Protein AF-A0A5K1CLA9-F1 (afdb_monomer_lite)

Sequence (74 aa):
GDGGMKSGSCRNRGQSQALNSKSSSLLLQNYFPSFPVQIDSCKEHSTSLAEMVGTCYKAAGNKMPNFLAVNFYM

InterPro domains:
  IPR051057 Phosphoinositide phospholipase C domain-containing protein [PTHR13593] (1-74)

pLDDT: mean 72.32, std 11.12, range [41.12, 88.44]

Foldseek 3Di:
DCVLLDPPAQQDDPVDDTQLALVDQDDDEDADDPDPDVVVRVVPVDPSVVNSQVNSCVSNVNGRGNRYHDDDDD

Organism: NCBI:txid210225

Secondary structure (DSSP, 8-state):
-GGG--TT--PPPTTS--TT-SS----------SS--HHHHTT-S-HHHHHHHHHHHHHTTSS-----------

Structure (mmCIF, N/CA/C/O backbone):
data_AF-A0A5K1CLA9-F1
#
_entry.id   AF-A0A5K1CLA9-F1
#
loop_
_atom_site.group_PDB
_atom_site.id
_atom_site.type_symbol
_atom_site.label_atom_id
_atom_site.label_alt_id
_atom_site.label_comp_id
_atom_site.label_asym_id
_atom_site.label_entity_id
_atom_site.label_seq_id
_atom_site.pdbx_PDB_ins_code
_atom_site.Cartn_x
_atom_site.Cartn_y
_atom_site.Cartn_z
_atom_site.occupancy
_atom_site.B_iso_or_equiv
_atom_site.auth_seq_id
_atom_site.auth_comp_id
_atom_site.auth_asym_id
_atom_site.auth_atom_id
_atom_site.pdbx_PDB_model_num
ATOM 1 N N . GLY A 1 1 ? 3.666 5.117 -6.118 1.00 70.12 1 GLY A N 1
ATOM 2 C CA . GLY A 1 1 ? 5.104 4.966 -5.895 1.00 70.12 1 GLY A CA 1
ATOM 3 C C . GLY A 1 1 ? 5.372 3.947 -4.811 1.00 70.12 1 GLY A C 1
ATOM 4 O O . GLY A 1 1 ? 4.559 3.754 -3.910 1.00 70.12 1 GLY A O 1
ATOM 5 N N . ASP A 1 2 ? 6.542 3.335 -4.870 1.00 76.94 2 ASP A N 1
ATOM 6 C CA . ASP A 1 2 ? 6.944 2.139 -4.114 1.00 76.94 2 ASP A CA 1
ATOM 7 C C . ASP A 1 2 ? 7.215 2.427 -2.635 1.00 76.94 2 ASP A C 1
ATOM 9 O O . ASP A 1 2 ? 7.218 1.530 -1.799 1.00 76.94 2 ASP A O 1
ATOM 13 N N . GLY A 1 3 ? 7.352 3.703 -2.261 1.00 76.56 3 GLY A N 1
ATOM 14 C CA . GLY A 1 3 ? 7.481 4.114 -0.861 1.00 76.56 3 GLY A CA 1
ATOM 15 C C . GLY A 1 3 ? 6.303 3.677 0.024 1.00 76.56 3 GLY A C 1
ATOM 16 O O . GLY A 1 3 ? 6.493 3.495 1.233 1.00 76.56 3 GLY A O 1
ATOM 17 N N . GLY A 1 4 ? 5.116 3.483 -0.565 1.00 74.75 4 GLY A N 1
ATOM 18 C CA . GLY A 1 4 ? 3.933 2.926 0.103 1.00 74.75 4 GLY A CA 1
ATOM 19 C C . GLY A 1 4 ? 3.942 1.396 0.227 1.00 74.75 4 GLY A C 1
ATOM 20 O O . GLY A 1 4 ? 3.265 0.863 1.098 1.00 74.75 4 GLY A O 1
ATOM 21 N N . MET A 1 5 ? 4.751 0.701 -0.575 1.00 79.06 5 MET A N 1
ATOM 22 C CA . MET A 1 5 ? 4.847 -0.761 -0.646 1.00 79.06 5 MET A CA 1
ATOM 23 C C . MET A 1 5 ? 5.935 -1.291 0.291 1.00 79.06 5 MET A C 1
ATOM 25 O O . MET A 1 5 ? 6.928 -1.874 -0.137 1.00 79.06 5 MET A O 1
ATOM 29 N N . LYS A 1 6 ? 5.787 -1.058 1.598 1.00 79.62 6 LYS A N 1
ATOM 30 C CA . LYS A 1 6 ? 6.728 -1.603 2.589 1.00 79.62 6 LYS A CA 1
ATOM 31 C C . LYS A 1 6 ? 6.033 -2.603 3.493 1.00 79.62 6 LYS A C 1
ATOM 33 O O . LYS A 1 6 ? 5.180 -2.225 4.301 1.00 79.62 6 LYS A O 1
ATOM 38 N N . SER A 1 7 ? 6.476 -3.850 3.373 1.00 77.81 7 SER A N 1
ATOM 39 C CA . SER A 1 7 ? 5.975 -4.979 4.151 1.00 77.81 7 SER A CA 1
ATOM 40 C C . SER A 1 7 ? 5.926 -4.667 5.650 1.00 77.81 7 SER A C 1
ATOM 42 O O . SER A 1 7 ? 6.814 -4.008 6.196 1.00 77.81 7 SER A O 1
ATOM 44 N N . GLY A 1 8 ? 4.842 -5.096 6.298 1.00 81.38 8 GLY A N 1
ATOM 45 C CA . GLY A 1 8 ? 4.613 -4.896 7.729 1.00 81.38 8 GLY A CA 1
ATOM 46 C C . GLY A 1 8 ? 4.265 -3.465 8.157 1.00 81.38 8 GLY A C 1
ATOM 47 O O . GLY A 1 8 ? 4.135 -3.219 9.353 1.00 81.38 8 GLY A O 1
ATOM 48 N N . SER A 1 9 ? 4.093 -2.510 7.234 1.00 82.75 9 SER A N 1
ATOM 49 C CA . SER A 1 9 ? 3.749 -1.124 7.583 1.00 82.75 9 SER A CA 1
ATOM 50 C C . SER A 1 9 ? 2.546 -0.594 6.802 1.00 82.75 9 SER A C 1
ATOM 52 O O . SER A 1 9 ? 2.444 -0.792 5.599 1.00 82.75 9 SER A O 1
ATOM 54 N N . CYS A 1 10 ? 1.660 0.132 7.487 1.00 82.56 10 CYS A N 1
ATOM 55 C CA . CYS A 1 10 ? 0.435 0.706 6.922 1.00 82.56 10 CYS A CA 1
ATOM 56 C C . CYS A 1 10 ? 0.470 2.236 7.015 1.00 82.56 10 CYS A C 1
ATOM 58 O O . CYS A 1 10 ? -0.146 2.832 7.897 1.00 82.56 10 CYS A O 1
ATOM 60 N N . ARG A 1 11 ? 1.251 2.875 6.135 1.00 77.25 11 ARG A N 1
ATOM 61 C CA . ARG A 1 11 ? 1.512 4.327 6.176 1.00 77.25 11 ARG A CA 1
ATOM 62 C C . ARG A 1 11 ? 0.556 5.128 5.313 1.00 77.25 11 ARG A C 1
ATOM 64 O O . ARG A 1 11 ? 0.195 4.681 4.239 1.00 77.25 11 ARG A O 1
ATOM 71 N N . ASN A 1 12 ? 0.261 6.353 5.725 1.00 76.50 12 ASN A N 1
ATOM 72 C CA . ASN A 1 12 ? -0.512 7.329 4.965 1.00 76.50 12 ASN A CA 1
ATOM 73 C C . ASN A 1 12 ? 0.346 8.303 4.150 1.00 76.50 12 AS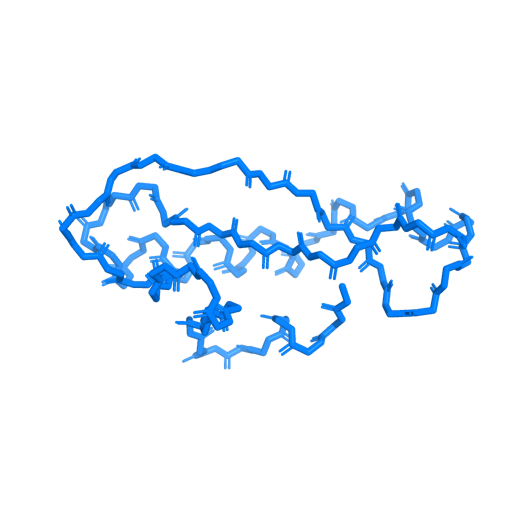N A C 1
ATOM 75 O O . ASN A 1 12 ? 1.509 8.563 4.458 1.00 76.50 12 ASN A O 1
ATOM 79 N N . ARG A 1 13 ? -0.293 8.938 3.161 1.00 72.81 13 ARG A N 1
ATOM 80 C CA . ARG A 1 13 ? 0.130 10.255 2.664 1.00 72.81 13 ARG A CA 1
ATOM 81 C C . ARG A 1 13 ? -0.325 11.320 3.664 1.00 72.81 13 ARG A C 1
ATOM 83 O O . ARG A 1 13 ? -1.384 11.155 4.262 1.00 72.81 13 ARG A O 1
ATOM 90 N N . GLY A 1 14 ? 0.411 12.425 3.802 1.00 75.06 14 GLY A N 1
ATOM 91 C CA . GLY A 1 14 ? 0.143 13.446 4.831 1.00 75.06 14 GLY A CA 1
ATOM 92 C C . GLY A 1 14 ? -1.289 14.004 4.869 1.00 75.06 14 GLY A C 1
ATOM 93 O O . GLY A 1 14 ? -1.756 14.388 5.931 1.00 75.06 14 GLY A O 1
ATOM 94 N N . GLN A 1 15 ? -2.010 13.994 3.743 1.00 73.56 15 GLN A N 1
ATOM 95 C CA . GLN A 1 15 ? -3.403 14.465 3.642 1.00 73.56 15 GLN A CA 1
ATOM 96 C C . GLN A 1 15 ? -4.455 13.379 3.947 1.00 73.56 15 GLN A C 1
ATOM 98 O O . GLN A 1 15 ? -5.650 13.645 3.887 1.00 73.56 15 GLN A O 1
ATOM 103 N N . SER A 1 16 ? -4.034 12.144 4.218 1.00 74.19 16 SER A N 1
ATOM 104 C CA . SER A 1 16 ? -4.910 10.980 4.390 1.00 74.19 16 SER A CA 1
ATOM 105 C C . SER A 1 16 ? -4.734 10.353 5.769 1.00 74.19 16 SER A C 1
ATOM 107 O O . SER A 1 16 ? -3.680 10.491 6.387 1.00 74.19 16 SER A O 1
ATOM 109 N N . GLN A 1 17 ? -5.750 9.641 6.255 1.00 78.69 17 GLN A N 1
ATOM 110 C CA . GLN A 1 17 ? -5.632 8.849 7.482 1.00 78.69 17 GLN A CA 1
ATOM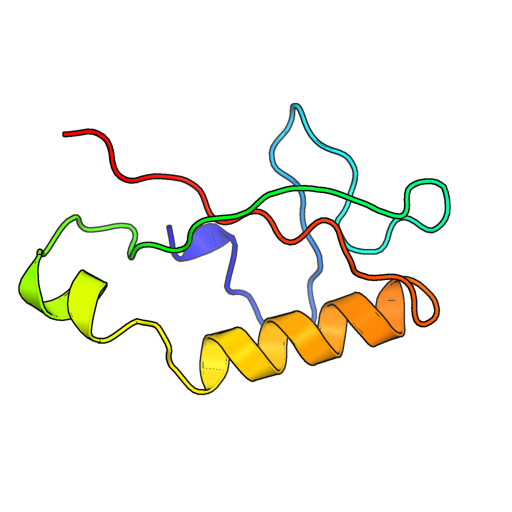 111 C C . GLN A 1 17 ? -4.716 7.638 7.270 1.00 78.69 17 GLN A C 1
ATOM 113 O O . GLN A 1 17 ? -4.615 7.127 6.151 1.00 78.69 17 GLN A O 1
ATOM 118 N N . ALA A 1 18 ? -4.075 7.172 8.349 1.00 80.31 18 ALA A N 1
ATOM 119 C CA . ALA A 1 18 ? -3.290 5.934 8.360 1.00 80.31 18 ALA A CA 1
ATOM 120 C C . ALA A 1 18 ? -4.105 4.753 7.811 1.00 80.31 18 ALA A C 1
ATOM 122 O O . ALA A 1 18 ? -5.303 4.645 8.080 1.00 80.31 18 ALA A O 1
ATOM 123 N N . LEU A 1 19 ? -3.462 3.852 7.060 1.00 79.88 19 LEU A N 1
ATOM 124 C CA . LEU A 1 19 ? -4.183 2.765 6.379 1.00 79.88 19 LEU A CA 1
ATOM 125 C C . LEU A 1 19 ? -4.739 1.736 7.377 1.00 79.88 19 LEU A C 1
ATOM 127 O O . LEU A 1 19 ? -5.669 1.010 7.065 1.00 79.88 19 LEU A O 1
ATOM 131 N N . ASN A 1 20 ? -4.199 1.686 8.596 1.00 82.38 20 ASN A N 1
ATOM 132 C CA . ASN A 1 20 ? -4.711 0.873 9.701 1.00 82.38 20 ASN A CA 1
ATOM 133 C C . ASN A 1 20 ? -5.761 1.603 10.563 1.00 82.38 20 ASN A C 1
ATOM 135 O O . ASN A 1 20 ? -6.103 1.124 11.647 1.00 82.38 20 ASN A O 1
ATOM 139 N N . SER A 1 21 ? -6.245 2.772 10.134 1.00 81.75 21 SER A N 1
ATOM 140 C CA . SER A 1 21 ? -7.251 3.519 10.884 1.00 81.75 21 SER A CA 1
ATOM 141 C C . SER A 1 21 ? -8.557 2.731 10.993 1.00 81.75 21 SER A C 1
ATOM 143 O O . SER A 1 21 ? -9.075 2.204 10.012 1.00 81.75 21 SER A O 1
ATOM 145 N N . LYS A 1 22 ? -9.127 2.700 12.202 1.00 83.44 22 LYS A N 1
ATOM 146 C CA . LYS A 1 22 ? -10.433 2.082 12.481 1.00 83.44 22 LYS A CA 1
ATOM 147 C C . LYS A 1 22 ? -11.589 3.083 12.438 1.00 83.44 22 LYS A C 1
ATOM 149 O O . LYS A 1 22 ? -12.746 2.663 12.525 1.00 83.44 22 LYS A O 1
ATOM 154 N N . SER A 1 23 ? -11.295 4.380 12.339 1.00 82.19 23 SER A N 1
ATOM 155 C CA . SER A 1 23 ? -12.277 5.473 12.378 1.00 82.19 23 SER A CA 1
ATOM 156 C C . SER A 1 23 ? -12.832 5.848 11.000 1.00 82.19 23 SER A C 1
ATOM 158 O O . SER A 1 23 ? -13.688 6.721 10.898 1.00 82.19 23 SER A O 1
ATOM 160 N N . SER A 1 24 ? -12.373 5.199 9.930 1.00 71.06 24 SER A N 1
ATOM 161 C CA . SER A 1 24 ? -12.828 5.433 8.555 1.00 71.06 24 SER A CA 1
ATOM 162 C C . SER A 1 24 ? -12.912 4.097 7.814 1.00 71.06 24 SER A C 1
ATOM 164 O O . SER A 1 24 ? -12.140 3.190 8.112 1.00 71.06 24 SER A O 1
ATOM 166 N N . SER A 1 25 ? -13.871 3.944 6.898 1.00 66.38 25 SER A N 1
ATOM 167 C CA . SER A 1 25 ? -14.161 2.662 6.226 1.00 66.38 25 SER A CA 1
ATOM 168 C C . SER A 1 25 ? -14.029 2.694 4.703 1.00 66.38 25 SER A C 1
ATOM 170 O O . SER A 1 25 ? -14.221 1.659 4.069 1.00 66.38 25 SER A O 1
ATOM 172 N N . LEU A 1 26 ? -13.740 3.853 4.105 1.00 57.09 26 LEU A N 1
ATOM 173 C CA . LEU A 1 26 ? -13.745 4.000 2.653 1.00 57.09 26 LEU A CA 1
ATOM 174 C C . LEU A 1 26 ? -12.707 5.018 2.181 1.00 57.09 26 LEU A C 1
ATOM 176 O O . LEU A 1 26 ? -12.760 6.176 2.593 1.00 57.09 26 LEU A O 1
ATOM 180 N N . LEU A 1 27 ? -11.815 4.605 1.276 1.00 57.38 27 LEU A N 1
ATOM 181 C CA . LEU A 1 27 ? -11.047 5.523 0.435 1.00 57.38 27 LEU A CA 1
ATOM 182 C C . LEU A 1 27 ? -10.596 4.868 -0.884 1.00 57.38 27 LEU A C 1
ATOM 184 O O . LEU A 1 27 ? -10.366 3.664 -0.951 1.00 57.38 27 LEU A O 1
ATOM 188 N N . LEU A 1 28 ? -10.511 5.710 -1.918 1.00 55.06 28 LEU A N 1
ATOM 189 C CA . LEU A 1 28 ? -10.219 5.411 -3.325 1.00 55.06 28 LEU A CA 1
ATOM 190 C C . LEU A 1 28 ? -8.707 5.357 -3.601 1.00 55.06 28 LEU A C 1
ATOM 192 O O . LEU A 1 28 ? -7.961 6.175 -3.062 1.00 55.06 28 LEU A O 1
ATOM 196 N N . GLN A 1 29 ? -8.271 4.471 -4.506 1.00 56.78 29 GLN A N 1
ATOM 197 C CA . GLN A 1 29 ? -6.851 4.197 -4.720 1.00 56.78 29 GLN A CA 1
ATOM 198 C C . GLN A 1 29 ? -6.432 3.850 -6.154 1.00 56.78 29 GLN A C 1
ATOM 200 O O . GLN A 1 29 ? -7.130 3.100 -6.822 1.00 56.78 29 GLN A O 1
ATOM 205 N N . ASN A 1 30 ? -5.223 4.278 -6.560 1.00 59.06 30 ASN A N 1
ATOM 206 C CA . ASN A 1 30 ? -4.532 3.795 -7.765 1.00 59.06 30 ASN A CA 1
ATOM 207 C C . ASN A 1 30 ? -3.027 3.552 -7.519 1.00 59.06 30 ASN A C 1
ATOM 209 O O . ASN A 1 30 ? -2.331 4.471 -7.101 1.00 59.06 30 ASN A O 1
ATOM 213 N N . TYR A 1 31 ? -2.484 2.358 -7.792 1.00 70.81 31 TYR A N 1
ATOM 214 C CA . TYR A 1 31 ? -1.033 2.103 -7.705 1.00 70.81 31 TYR A CA 1
ATOM 215 C C . TYR A 1 31 ? -0.322 2.214 -9.048 1.00 70.81 31 TYR A C 1
ATOM 217 O O . TYR A 1 31 ? -0.802 1.719 -10.058 1.00 70.81 31 TYR A O 1
ATOM 225 N N . PHE A 1 32 ? 0.851 2.849 -9.003 1.00 70.25 32 PHE A N 1
ATOM 226 C CA . PHE A 1 32 ? 1.834 2.922 -10.076 1.00 70.25 32 PHE A CA 1
ATOM 227 C C . PHE A 1 32 ? 3.242 2.899 -9.446 1.00 70.25 32 PHE A C 1
ATOM 229 O O . PHE A 1 32 ? 3.405 3.463 -8.341 1.00 70.25 32 PHE A O 1
ATOM 236 N N . PRO A 1 33 ? 4.249 2.297 -10.112 1.00 72.06 33 PRO A N 1
ATOM 237 C CA . PRO A 1 33 ? 5.650 2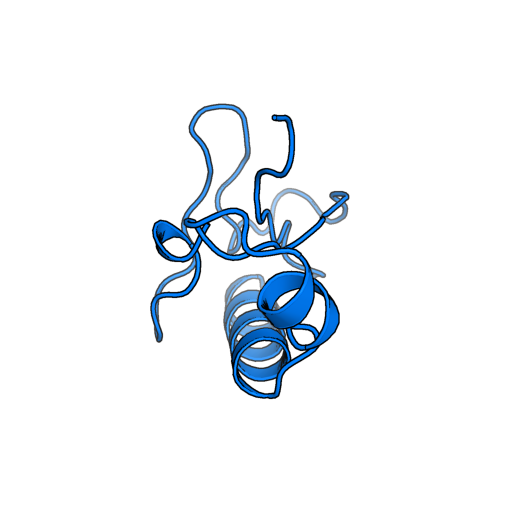.388 -9.705 1.00 72.06 33 PRO A CA 1
ATOM 238 C C . PRO A 1 33 ? 6.113 3.836 -9.533 1.00 72.06 33 PRO A C 1
ATOM 240 O O . PRO A 1 33 ? 5.524 4.769 -10.078 1.00 72.06 33 PRO A O 1
ATOM 243 N N . SER A 1 34 ? 7.178 4.058 -8.759 1.00 75.12 34 SER A N 1
ATOM 244 C CA . SER A 1 34 ? 7.732 5.418 -8.602 1.00 75.12 34 SER A CA 1
ATOM 245 C C . SER A 1 34 ? 8.303 5.964 -9.910 1.00 75.12 34 SER A C 1
ATOM 247 O O . SER A 1 34 ? 8.241 7.167 -10.152 1.00 75.12 34 SER A O 1
ATOM 249 N N . PHE A 1 35 ? 8.853 5.076 -10.739 1.00 74.94 35 PHE A N 1
ATOM 250 C CA . PHE A 1 35 ? 9.303 5.401 -12.083 1.00 74.94 35 PHE A CA 1
ATOM 251 C C . PHE A 1 35 ? 8.160 5.146 -13.064 1.00 74.94 35 PHE A C 1
ATOM 253 O O . PHE A 1 35 ? 7.691 4.011 -13.150 1.00 74.94 35 PHE A O 1
ATOM 260 N N . PRO A 1 36 ? 7.703 6.163 -13.809 1.00 69.19 36 PRO A N 1
ATOM 261 C CA . PRO A 1 36 ? 6.540 6.052 -14.677 1.00 69.19 36 PRO A CA 1
ATOM 262 C C . PRO A 1 36 ? 6.857 5.327 -15.991 1.00 69.19 36 PRO A C 1
ATOM 264 O O . PRO A 1 36 ? 6.720 5.862 -17.090 1.00 69.19 36 PRO A O 1
ATOM 267 N N . VAL A 1 37 ? 7.311 4.086 -15.891 1.00 75.88 37 VAL A N 1
ATOM 268 C CA . VAL A 1 37 ? 7.497 3.221 -17.044 1.00 75.88 37 VAL A CA 1
ATOM 269 C C . VAL A 1 37 ? 6.144 2.587 -17.343 1.00 75.88 37 VAL A C 1
ATOM 271 O O . VAL A 1 37 ? 5.621 1.800 -16.551 1.00 75.88 37 VAL A O 1
ATOM 274 N N . GLN A 1 38 ? 5.546 2.960 -18.477 1.00 67.00 38 GLN A N 1
ATOM 275 C CA . GLN A 1 38 ? 4.195 2.529 -18.851 1.00 67.00 38 GLN A CA 1
ATOM 276 C C . GLN A 1 38 ? 4.072 1.000 -18.859 1.00 67.00 38 GLN A C 1
ATOM 278 O O . GLN A 1 38 ? 3.107 0.456 -18.328 1.00 67.00 38 GLN A O 1
ATOM 283 N N . ILE A 1 39 ? 5.081 0.302 -19.391 1.00 70.56 39 ILE A N 1
ATOM 284 C CA . ILE A 1 39 ? 5.057 -1.161 -19.469 1.00 70.56 39 ILE A CA 1
ATOM 285 C C . ILE A 1 39 ? 5.140 -1.846 -18.100 1.00 70.56 39 ILE A C 1
ATOM 287 O O . ILE A 1 39 ? 4.594 -2.936 -17.940 1.00 70.56 39 ILE A O 1
ATOM 291 N N . ASP A 1 40 ? 5.772 -1.210 -17.115 1.00 71.19 40 ASP A N 1
ATOM 292 C CA . ASP A 1 40 ? 5.863 -1.742 -15.754 1.00 71.19 40 ASP A CA 1
ATOM 293 C C . ASP A 1 40 ? 4.580 -1.427 -14.985 1.00 71.19 40 ASP A C 1
ATOM 295 O O . ASP A 1 40 ? 3.994 -2.304 -14.360 1.00 71.19 40 ASP A O 1
ATOM 299 N N . SER A 1 41 ? 4.044 -0.219 -15.164 1.00 68.56 41 SER A N 1
ATOM 300 C CA . SER A 1 41 ? 2.753 0.205 -14.608 1.00 68.56 41 SER A CA 1
ATOM 301 C C . SER A 1 41 ? 1.602 -0.720 -15.022 1.00 68.56 41 SER A C 1
ATOM 303 O O . SER A 1 41 ? 0.759 -1.061 -14.197 1.00 68.56 41 SER A O 1
ATOM 305 N N . CYS A 1 42 ? 1.583 -1.181 -16.278 1.00 64.69 42 CYS A N 1
ATOM 306 C CA . CYS A 1 42 ? 0.584 -2.137 -16.765 1.00 64.69 42 CYS A CA 1
ATOM 307 C C . CYS A 1 42 ? 0.693 -3.535 -16.127 1.00 64.69 42 CYS A C 1
ATOM 309 O O . CYS A 1 42 ? -0.273 -4.293 -16.175 1.00 64.69 42 CYS A O 1
ATOM 311 N N . LYS A 1 43 ? 1.844 -3.893 -15.544 1.00 65.50 43 LYS A N 1
ATOM 312 C CA . LYS A 1 43 ? 2.065 -5.187 -14.874 1.00 65.50 43 LYS A CA 1
ATOM 313 C C . LYS A 1 43 ? 1.771 -5.139 -13.374 1.00 65.50 43 LYS A C 1
ATOM 315 O O . LYS A 1 43 ? 1.669 -6.185 -12.741 1.00 65.50 43 LYS A O 1
ATOM 320 N N . GLU A 1 44 ? 1.603 -3.950 -12.807 1.00 62.03 44 GLU A N 1
ATOM 321 C CA . GLU A 1 44 ? 1.601 -3.732 -11.360 1.00 62.03 44 GLU A CA 1
ATOM 322 C C . GLU A 1 44 ? 0.280 -4.029 -10.615 1.00 62.03 44 GLU A C 1
ATOM 324 O O . GLU A 1 44 ? 0.089 -3.630 -9.469 1.00 62.03 44 GLU A O 1
ATOM 329 N N . HIS A 1 45 ? -0.613 -4.842 -11.179 1.00 60.47 45 HIS A N 1
ATOM 330 C CA . HIS A 1 45 ? -1.639 -5.552 -10.393 1.00 60.47 45 HIS A CA 1
ATOM 331 C C . HIS A 1 45 ? -1.049 -6.840 -9.789 1.00 60.47 45 HIS A C 1
ATOM 333 O O . HIS A 1 45 ? -1.560 -7.944 -9.975 1.00 60.47 45 HIS A O 1
ATOM 339 N N . SER A 1 46 ? 0.095 -6.694 -9.126 1.00 66.50 46 SER A N 1
ATOM 340 C CA . SER A 1 46 ? 1.002 -7.777 -8.759 1.00 66.50 46 SER A CA 1
ATOM 341 C C . SER A 1 46 ? 0.674 -8.381 -7.383 1.00 66.50 46 SER A C 1
ATOM 343 O O . SER A 1 46 ? -0.010 -7.779 -6.554 1.00 66.50 46 SER A O 1
ATOM 345 N N . THR A 1 47 ? 1.165 -9.598 -7.113 1.00 74.62 47 THR A N 1
ATOM 346 C CA . THR A 1 47 ? 0.960 -10.318 -5.837 1.00 74.62 47 THR A CA 1
ATOM 347 C C . THR A 1 47 ? 1.329 -9.478 -4.611 1.00 74.62 47 THR A C 1
ATOM 349 O O . THR A 1 47 ? 0.621 -9.512 -3.606 1.00 74.62 47 THR A O 1
ATOM 352 N N . SER A 1 48 ? 2.384 -8.665 -4.705 1.00 75.88 48 SER A N 1
ATOM 353 C CA . SER A 1 48 ? 2.829 -7.783 -3.619 1.00 75.88 48 SER A CA 1
ATOM 354 C C . SER A 1 48 ? 1.759 -6.753 -3.232 1.00 75.88 48 SER A C 1
ATOM 356 O O . SER A 1 48 ? 1.589 -6.440 -2.051 1.00 75.88 48 SER A O 1
ATOM 358 N N . LEU A 1 49 ? 0.984 -6.265 -4.208 1.00 76.81 49 LEU A N 1
ATOM 359 C CA . LEU A 1 49 ? -0.142 -5.362 -3.990 1.00 76.81 49 LEU A CA 1
ATOM 360 C C . LEU A 1 49 ? -1.240 -6.039 -3.168 1.00 76.81 49 LEU A C 1
ATOM 362 O O . LEU A 1 49 ? -1.715 -5.475 -2.181 1.00 76.81 49 LEU A O 1
ATOM 366 N N . ALA A 1 50 ? -1.600 -7.270 -3.534 1.00 79.69 50 ALA A N 1
ATOM 367 C CA . ALA A 1 50 ? -2.604 -8.057 -2.823 1.00 79.69 50 ALA A CA 1
ATOM 368 C C . ALA A 1 50 ? -2.174 -8.381 -1.380 1.00 79.69 50 ALA A C 1
ATOM 370 O O . ALA A 1 50 ? -2.979 -8.292 -0.449 1.00 79.69 50 ALA A O 1
ATOM 371 N N . GLU A 1 51 ? -0.896 -8.695 -1.164 1.00 84.00 51 GLU A N 1
ATOM 372 C CA . GLU A 1 51 ? -0.335 -8.933 0.171 1.00 84.00 51 GLU A CA 1
ATOM 373 C C . GLU A 1 51 ? -0.386 -7.681 1.056 1.00 84.00 51 GLU A C 1
ATOM 375 O O . GLU A 1 51 ? -0.735 -7.756 2.244 1.00 84.00 51 GLU A O 1
ATOM 380 N N . MET A 1 52 ? -0.094 -6.512 0.480 1.00 82.12 52 MET A N 1
ATOM 381 C CA . MET A 1 52 ? -0.189 -5.245 1.198 1.00 82.12 52 MET A CA 1
ATOM 382 C C . MET A 1 52 ? -1.643 -4.935 1.582 1.00 82.12 52 MET A C 1
ATOM 384 O O . MET A 1 52 ? -1.923 -4.603 2.738 1.00 82.12 52 MET A O 1
ATOM 388 N N . VAL A 1 53 ? -2.587 -5.135 0.657 1.00 81.38 53 VAL A N 1
ATOM 389 C CA . VAL A 1 53 ? -4.026 -5.001 0.935 1.00 81.38 53 VAL A CA 1
ATOM 390 C C . VAL A 1 53 ? -4.435 -5.895 2.106 1.00 81.38 53 VAL A C 1
ATOM 392 O O . VAL A 1 53 ? -5.025 -5.412 3.075 1.00 81.38 53 VAL A O 1
ATOM 395 N N . GLY A 1 54 ? -4.065 -7.178 2.071 1.00 84.75 54 GLY A N 1
ATOM 396 C CA . GLY A 1 54 ? -4.394 -8.130 3.132 1.00 84.75 54 GLY A CA 1
ATOM 397 C C . GLY A 1 54 ? -3.804 -7.747 4.493 1.00 84.75 54 GLY A C 1
ATOM 398 O O . GLY A 1 54 ? -4.470 -7.877 5.524 1.00 84.75 54 GLY A O 1
ATOM 399 N N . THR A 1 55 ? -2.576 -7.231 4.509 1.00 87.00 55 THR A N 1
ATOM 400 C CA . THR A 1 55 ? -1.901 -6.784 5.736 1.00 87.00 55 THR A CA 1
ATOM 401 C C . THR A 1 55 ? -2.623 -5.597 6.372 1.00 87.00 55 THR A C 1
ATOM 403 O O . THR A 1 55 ? -2.947 -5.640 7.563 1.00 87.00 55 THR A O 1
ATOM 406 N N . CYS A 1 56 ? -2.930 -4.552 5.597 1.00 84.44 56 CYS A N 1
ATOM 407 C CA . CYS A 1 56 ? -3.587 -3.370 6.156 1.00 84.44 56 CYS A CA 1
ATOM 408 C C . CYS A 1 56 ? -5.059 -3.603 6.489 1.00 84.44 56 CYS A C 1
ATOM 410 O O . CYS A 1 56 ? -5.540 -3.046 7.472 1.00 84.44 56 CYS A O 1
ATOM 412 N N . TYR A 1 57 ? -5.746 -4.489 5.768 1.00 85.88 57 TYR A N 1
ATOM 413 C CA . TYR A 1 57 ? -7.106 -4.907 6.101 1.00 85.88 57 TYR A CA 1
ATOM 414 C C . TYR A 1 57 ? -7.190 -5.554 7.485 1.00 85.88 57 TYR A C 1
ATOM 416 O O . TYR A 1 57 ? -8.023 -5.177 8.314 1.00 85.88 57 TYR A O 1
ATOM 424 N N . LYS A 1 58 ? -6.268 -6.475 7.781 1.00 88.44 58 LYS A N 1
ATOM 425 C CA . LYS A 1 58 ? -6.170 -7.086 9.113 1.00 88.44 58 LYS A CA 1
ATOM 426 C C . LYS A 1 58 ? -5.846 -6.035 10.178 1.00 88.44 58 LYS A C 1
ATOM 428 O O . LYS A 1 58 ? -6.502 -5.996 11.218 1.00 88.44 58 LYS A O 1
ATOM 433 N N . ALA A 1 59 ? -4.892 -5.141 9.907 1.00 87.19 59 ALA A N 1
ATOM 434 C CA . ALA A 1 59 ? -4.499 -4.084 10.843 1.00 87.19 59 ALA A CA 1
ATOM 435 C C . ALA A 1 59 ? -5.635 -3.084 11.144 1.00 87.19 59 ALA A C 1
ATOM 437 O O . ALA A 1 59 ? -5.771 -2.623 12.279 1.00 87.19 59 ALA A O 1
ATOM 438 N N . ALA A 1 60 ? -6.489 -2.798 10.159 1.00 84.44 60 ALA A N 1
ATOM 439 C CA . ALA A 1 60 ? -7.665 -1.939 10.292 1.00 84.44 60 ALA A CA 1
ATOM 440 C C . ALA A 1 60 ? -8.866 -2.630 10.974 1.00 84.44 60 ALA A C 1
ATOM 442 O O . ALA A 1 60 ? -9.940 -2.041 11.095 1.00 84.44 60 ALA A O 1
ATOM 443 N N . GLY A 1 61 ? -8.712 -3.870 11.452 1.00 87.81 61 GLY A N 1
ATOM 444 C CA . GLY A 1 61 ? -9.788 -4.615 12.104 1.00 87.81 61 GLY A CA 1
ATOM 445 C C . GLY A 1 61 ? -10.878 -5.052 11.128 1.00 87.81 61 GLY A C 1
ATOM 446 O O . GLY A 1 61 ? -12.056 -4.850 11.409 1.00 87.81 61 GLY A O 1
ATOM 447 N N . ASN A 1 62 ? -10.479 -5.632 9.992 1.00 86.38 62 ASN A N 1
ATOM 448 C CA . ASN A 1 62 ? -11.369 -6.119 8.931 1.00 86.38 62 ASN A CA 1
ATOM 449 C C . ASN A 1 62 ? -12.211 -5.019 8.269 1.00 86.38 62 ASN A C 1
ATOM 451 O O . ASN A 1 62 ? -13.276 -5.274 7.711 1.00 86.38 62 ASN A O 1
ATOM 455 N N . LYS A 1 63 ? -11.733 -3.777 8.330 1.00 81.00 63 LYS A N 1
ATOM 456 C CA . LYS A 1 63 ? -12.255 -2.674 7.528 1.00 81.00 63 LYS A CA 1
ATOM 457 C C . LYS A 1 63 ? -11.366 -2.529 6.312 1.00 81.00 63 LYS A C 1
ATOM 459 O O . LYS A 1 63 ? -10.155 -2.723 6.423 1.00 81.00 63 LYS A O 1
ATOM 464 N N . MET A 1 64 ? -11.961 -2.198 5.166 1.00 75.62 64 MET A N 1
ATOM 465 C CA . MET A 1 64 ? -11.176 -1.892 3.978 1.00 75.62 64 MET A CA 1
ATOM 466 C C . MET A 1 64 ? -10.240 -0.736 4.349 1.00 75.62 64 MET A C 1
ATOM 468 O O . MET A 1 64 ? -10.729 0.351 4.679 1.00 75.62 64 MET A O 1
ATOM 472 N N . PRO A 1 65 ? -8.921 -0.976 4.395 1.00 65.81 65 PRO A N 1
ATOM 473 C CA . PRO A 1 65 ? -7.992 0.075 4.728 1.00 65.81 65 PRO A CA 1
ATOM 474 C C . PRO A 1 65 ? -8.125 1.120 3.626 1.00 65.81 65 PRO A C 1
ATOM 476 O O . PRO A 1 65 ? -8.310 0.777 2.456 1.00 65.81 65 PRO A O 1
ATOM 479 N N . ASN A 1 66 ? -8.022 2.395 3.989 1.00 62.84 66 ASN A N 1
ATOM 480 C CA . ASN A 1 66 ? -7.649 3.408 3.015 1.00 62.84 66 ASN A CA 1
ATOM 481 C C . ASN A 1 66 ? -6.290 2.954 2.503 1.00 62.84 66 ASN A C 1
ATOM 483 O O . ASN A 1 66 ? -5.326 3.186 3.199 1.00 62.84 66 ASN A O 1
ATOM 487 N N . PHE A 1 67 ? -6.190 2.185 1.431 1.00 63.50 67 PHE A N 1
ATOM 488 C CA . PHE A 1 67 ? -4.914 1.910 0.805 1.00 63.50 67 PHE A CA 1
ATOM 489 C C . PHE A 1 67 ? -4.769 3.105 -0.162 1.00 63.50 67 PHE A C 1
ATOM 491 O O . PHE A 1 67 ? -5.715 3.504 -0.837 1.00 63.50 67 PHE A O 1
ATOM 498 N N . LEU A 1 68 ? -3.628 3.800 -0.142 1.00 53.97 68 LEU A N 1
ATOM 499 C CA . LEU A 1 68 ? -3.358 4.901 -1.065 1.00 53.97 68 LEU A CA 1
ATOM 500 C C . LEU A 1 68 ? -2.003 4.646 -1.705 1.00 53.97 68 LEU A C 1
ATOM 502 O O . LEU A 1 68 ? -0.956 4.746 -1.069 1.00 53.97 68 LEU A O 1
ATOM 506 N N . ALA A 1 69 ? -2.031 4.326 -2.984 1.00 58.31 69 ALA A N 1
ATOM 507 C CA . ALA A 1 69 ? -0.889 4.485 -3.829 1.00 58.31 69 ALA A CA 1
ATOM 508 C C . ALA A 1 69 ? -1.175 5.738 -4.652 1.00 58.31 69 ALA A C 1
ATOM 510 O O . ALA A 1 69 ? -2.311 6.050 -4.997 1.00 58.31 69 ALA A O 1
ATOM 511 N N . VAL A 1 70 ? -0.142 6.544 -4.806 1.00 45.50 70 VAL A N 1
ATOM 512 C CA . VAL A 1 70 ? -0.131 7.799 -5.554 1.00 45.50 70 VAL A CA 1
ATOM 513 C C . VAL A 1 70 ? 1.252 7.793 -6.202 1.00 45.50 70 VAL A C 1
ATOM 515 O O . VAL A 1 70 ? 2.215 7.404 -5.538 1.00 45.50 70 VAL A O 1
ATOM 518 N N . ASN A 1 71 ? 1.473 8.077 -7.478 1.00 49.56 71 ASN A N 1
ATOM 519 C CA . ASN A 1 71 ? 0.717 8.806 -8.486 1.00 49.56 71 ASN A CA 1
ATOM 520 C C . ASN A 1 71 ? 1.045 8.181 -9.856 1.00 49.56 71 ASN A C 1
ATOM 522 O O . ASN A 1 71 ? 2.119 7.598 -9.990 1.00 49.56 71 ASN A O 1
ATOM 526 N N . PHE A 1 72 ? 0.232 8.446 -10.877 1.00 41.12 72 PHE A N 1
ATOM 527 C CA . PHE A 1 72 ? 0.783 8.782 -12.190 1.00 41.12 72 PHE A CA 1
ATOM 528 C C . PHE A 1 72 ? 0.136 10.089 -12.652 1.00 41.12 72 PHE A C 1
ATOM 530 O O . PHE A 1 72 ? -1.036 10.123 -13.007 1.00 41.12 72 PHE A O 1
ATOM 537 N N . TYR A 1 73 ? 0.905 11.169 -12.583 1.00 49.22 73 TYR A N 1
ATOM 538 C CA . TYR A 1 73 ? 0.792 12.296 -13.501 1.00 49.22 73 TYR A CA 1
ATOM 539 C C . TYR A 1 73 ? 2.201 12.452 -14.076 1.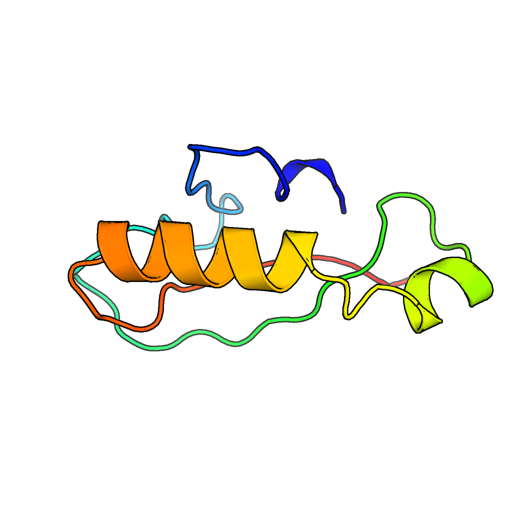00 49.22 73 TYR A C 1
ATOM 541 O O . TYR A 1 73 ? 3.162 12.384 -13.301 1.00 49.22 73 TYR A O 1
ATOM 549 N N . MET A 1 74 ? 2.316 12.557 -15.404 1.00 47.56 74 MET A N 1
ATOM 550 C CA .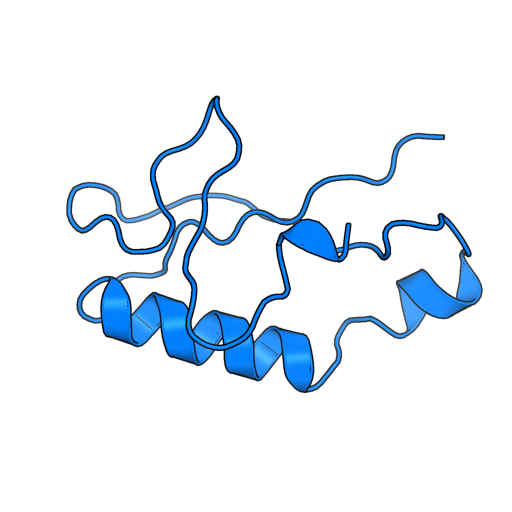 MET A 1 74 ? 3.547 13.058 -16.029 1.00 47.56 74 MET A CA 1
ATOM 551 C C . MET A 1 74 ? 3.807 14.4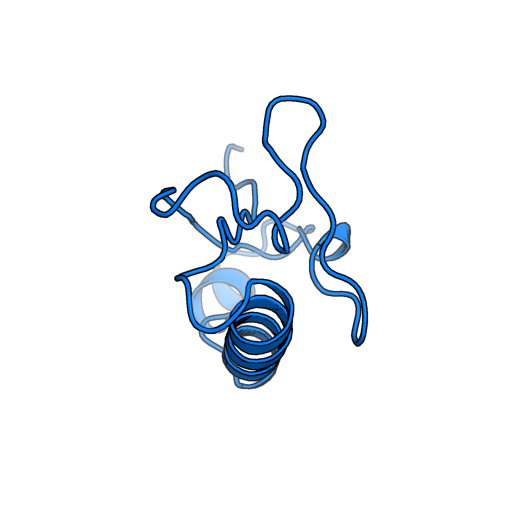88 -15.565 1.00 47.56 74 MET A C 1
ATOM 553 O O . MET A 1 74 ? 2.809 15.219 -15.362 1.00 47.56 74 MET A O 1
#

Radius of gyration: 12.15 Å; chains: 1; bounding box: 24×25×32 Å